Protein AF-A0A432GEB5-F1 (afdb_monomer)

Secondary structure (DSSP, 8-state):
-HHHHHHHHHHHHHHHHHHHHHHHHHHHHTT-HHHHHHHHHHHHHHHHHHHHHHHHHHHHHHHHHHTT--THHHHHHHHHHHHHHHHHHHHHHHHHT--TTHHHHHHHHHHHHHH-

Foldseek 3Di:
DVVVVVVVVLVVLLVVLLVLLVLLQVQVVVVDVVSLLVSLVVCLVCVVVRPVVVLVVVLVVLVVPLVPDDDPSVVVSVVSVVLSVVLVVQSVCSVVVNSPCSNVNSVSSNVSSVVD

Radius of gyration: 15.27 Å; Cα contacts (8 Å, |Δi|>4): 82; chains: 1; bounding box: 34×26×46 Å

Sequence (116 aa):
MKRAEELASLSREHHESLKLAKRCLDTVAQADDRRIESLCREIADSFDATWDRHFRNEEASIFAVTDTLDGKIRELGEQLVAEHERMRELAKEMKSGDCSGLQEFGELLRDHTQCH

pLDDT: mean 83.6, std 12.0, range [44.94, 95.56]

Mean predicted aligned error: 6.13 Å

Nearest PDB structures (foldseek):
  3waq-assembly1_A  TM=6.243E-01  e=1.305E+00  Nitratidesulfovibrio vulgaris str. Hildenborough
  8jh6-assembly1_B  TM=4.236E-01  e=1.544E+00  synthetic construct
  6ox7-assembly1_C  TM=4.021E-01  e=5.935E+00  Homo sapiens

Structure (mmCIF, N/CA/C/O backbone):
data_AF-A0A432GEB5-F1
#
_entry.id   AF-A0A432GEB5-F1
#
loop_
_atom_site.group_PDB
_atom_site.id
_atom_site.type_symbol
_atom_site.label_atom_id
_atom_site.label_alt_id
_atom_site.label_comp_id
_atom_site.label_asym_id
_atom_site.label_entity_id
_atom_site.label_seq_id
_atom_site.pdbx_PDB_ins_code
_atom_site.Cartn_x
_atom_site.Cartn_y
_atom_site.Cartn_z
_atom_site.occupancy
_atom_site.B_iso_or_equiv
_atom_site.auth_seq_id
_atom_site.auth_comp_id
_atom_site.auth_asym_id
_atom_site.auth_atom_id
_atom_site.pdbx_PDB_model_num
ATOM 1 N N . MET A 1 1 ? -4.295 13.909 -27.958 1.00 45.66 1 MET A N 1
ATOM 2 C CA . MET A 1 1 ? -5.252 14.068 -26.841 1.00 45.66 1 MET A CA 1
ATOM 3 C C . MET A 1 1 ? -5.179 12.919 -25.833 1.00 45.66 1 MET A C 1
ATOM 5 O O . MET A 1 1 ? -5.123 13.238 -24.660 1.00 45.66 1 MET A O 1
ATOM 9 N N . LYS A 1 2 ? -5.015 11.646 -26.244 1.00 44.94 2 LYS A N 1
ATOM 10 C CA . LYS A 1 2 ? -4.879 10.481 -25.331 1.00 44.94 2 LYS A CA 1
ATOM 11 C C . LYS A 1 2 ? -3.831 10.625 -24.206 1.00 44.94 2 LYS A C 1
ATOM 13 O O . LYS A 1 2 ? -4.174 10.455 -23.046 1.00 44.94 2 LYS A O 1
ATOM 18 N N . ARG A 1 3 ? -2.620 11.110 -24.525 1.00 49.66 3 ARG A N 1
ATOM 19 C CA . ARG A 1 3 ? -1.557 11.367 -23.527 1.00 49.66 3 ARG A CA 1
ATOM 20 C C . ARG A 1 3 ? -1.967 12.281 -22.363 1.00 49.66 3 ARG A C 1
ATOM 22 O O . ARG A 1 3 ? -1.419 12.138 -21.282 1.00 49.66 3 ARG A O 1
ATOM 29 N N . ALA A 1 4 ? -2.876 13.237 -22.575 1.00 59.28 4 ALA A N 1
ATOM 30 C CA . ALA A 1 4 ? -3.280 14.170 -21.520 1.00 59.28 4 ALA A CA 1
ATOM 31 C C . ALA A 1 4 ? -4.273 13.532 -20.534 1.00 59.28 4 ALA A C 1
ATOM 33 O O . ALA A 1 4 ? -4.256 13.857 -19.352 1.00 59.28 4 ALA A O 1
ATOM 34 N N . GLU A 1 5 ? -5.113 12.611 -21.010 1.00 58.59 5 GLU A N 1
ATOM 35 C CA . GLU A 1 5 ? -6.073 11.879 -20.178 1.00 58.59 5 GLU A CA 1
ATOM 36 C C . GLU A 1 5 ? -5.381 10.775 -19.372 1.00 58.59 5 GLU A C 1
ATOM 38 O O . GLU A 1 5 ? -5.660 10.619 -18.188 1.00 58.59 5 GLU A O 1
ATOM 43 N N . GLU A 1 6 ? -4.424 10.070 -19.982 1.00 59.59 6 GLU A N 1
ATOM 44 C CA . GLU A 1 6 ? -3.602 9.057 -19.305 1.00 59.59 6 GLU A CA 1
ATOM 45 C C . GLU A 1 6 ? -2.770 9.679 -18.172 1.00 59.59 6 GLU A C 1
ATOM 47 O O . GLU A 1 6 ? -2.776 9.177 -17.050 1.00 59.59 6 GLU A O 1
ATOM 52 N N . LEU A 1 7 ? -2.145 10.835 -18.426 1.00 61.06 7 LEU A N 1
ATOM 53 C CA . LEU A 1 7 ? -1.368 11.560 -17.418 1.00 61.06 7 LEU A CA 1
ATOM 54 C C . LEU A 1 7 ? -2.249 12.108 -16.279 1.00 61.06 7 LEU A C 1
ATOM 56 O O . LEU A 1 7 ? -1.853 12.085 -15.117 1.00 61.06 7 LEU A O 1
ATOM 60 N N . ALA A 1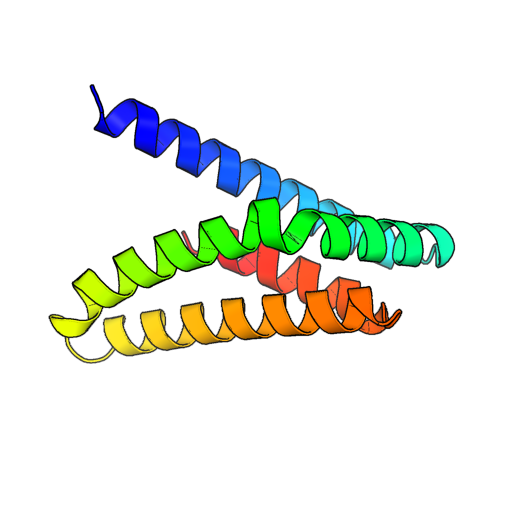 8 ? -3.465 12.569 -16.595 1.00 62.66 8 ALA A N 1
ATOM 61 C CA . ALA A 1 8 ? -4.411 13.051 -15.590 1.00 62.66 8 ALA A CA 1
ATOM 62 C C . ALA A 1 8 ? -4.957 11.922 -14.698 1.00 62.66 8 ALA A C 1
ATOM 64 O O . ALA A 1 8 ? -5.203 12.152 -13.513 1.00 62.66 8 ALA A O 1
ATOM 65 N N . SER A 1 9 ? -5.147 10.719 -15.247 1.00 64.75 9 SER A N 1
ATOM 66 C CA . SER A 1 9 ? -5.527 9.534 -14.469 1.00 64.75 9 SER A CA 1
ATOM 67 C C . SER A 1 9 ? -4.397 9.088 -13.541 1.00 64.75 9 SER A C 1
ATOM 69 O O . SER A 1 9 ? -4.647 8.905 -12.355 1.00 64.75 9 SER A O 1
ATOM 71 N N . LEU A 1 10 ? -3.153 9.048 -14.032 1.00 66.88 10 LEU A N 1
ATOM 72 C CA . LEU A 1 10 ? -1.966 8.738 -13.223 1.00 66.88 10 LEU A CA 1
ATOM 73 C C . LEU A 1 10 ? -1.792 9.707 -12.045 1.00 66.88 10 LEU A C 1
ATOM 75 O O . LEU A 1 10 ? -1.656 9.279 -10.903 1.00 66.88 10 LEU A O 1
ATOM 79 N N . SER A 1 11 ? -1.896 11.021 -12.280 1.00 71.88 11 SER A N 1
ATOM 80 C CA . SER A 1 11 ? -1.813 12.004 -11.187 1.00 71.88 11 SER A CA 1
ATOM 81 C C . SER A 1 11 ? -2.922 11.848 -10.142 1.00 71.88 11 SER A C 1
ATOM 83 O O . SER A 1 11 ? -2.699 12.137 -8.968 1.00 71.88 11 SER A O 1
ATOM 85 N N . ARG A 1 12 ? -4.124 11.410 -10.541 1.00 76.88 12 ARG A N 1
ATOM 86 C CA . ARG A 1 12 ? -5.210 11.136 -9.588 1.00 76.88 12 ARG A CA 1
ATOM 87 C C . ARG A 1 12 ? -4.917 9.889 -8.762 1.00 76.88 12 ARG A C 1
ATOM 89 O O . ARG A 1 12 ? -5.097 9.935 -7.552 1.00 76.88 12 ARG A O 1
ATOM 96 N N . GLU A 1 13 ? -4.441 8.821 -9.394 1.00 77.25 13 GLU A N 1
ATOM 97 C CA . GLU A 1 13 ? -4.085 7.568 -8.717 1.00 77.25 13 GLU A CA 1
ATOM 98 C C . GLU A 1 13 ? -2.941 7.781 -7.706 1.00 77.25 13 GLU A C 1
ATOM 100 O O . GLU A 1 13 ? -3.059 7.368 -6.551 1.00 77.25 13 GLU A O 1
ATOM 105 N N . HIS A 1 14 ? -1.905 8.549 -8.061 1.00 81.06 14 HIS A N 1
ATOM 106 C CA . HIS A 1 14 ? -0.836 8.932 -7.125 1.00 81.06 14 HIS A CA 1
ATOM 107 C C . HIS A 1 14 ? -1.356 9.780 -5.957 1.00 81.06 14 HIS A C 1
ATOM 109 O O . HIS A 1 14 ? -1.007 9.560 -4.798 1.00 81.06 14 HIS A O 1
ATOM 115 N N . HIS A 1 15 ? -2.236 10.748 -6.223 1.00 83.56 15 HIS A N 1
ATOM 116 C CA . HIS A 1 15 ? -2.801 11.577 -5.155 1.00 83.56 15 HIS A CA 1
ATOM 117 C C . HIS A 1 15 ? -3.624 10.762 -4.151 1.00 83.56 15 HIS A C 1
ATOM 119 O O . HIS A 1 15 ? -3.524 10.982 -2.942 1.00 83.56 15 HIS A O 1
ATOM 125 N N . GLU A 1 16 ? -4.419 9.806 -4.631 1.00 85.88 16 GLU A N 1
ATOM 126 C CA . GLU A 1 16 ? -5.160 8.897 -3.753 1.00 85.88 16 GLU A CA 1
ATOM 127 C C . GLU A 1 16 ? -4.222 7.953 -2.981 1.00 85.88 16 GLU A C 1
ATOM 129 O O . GLU A 1 16 ? -4.460 7.706 -1.797 1.00 85.88 16 GLU A O 1
ATOM 134 N N . SER A 1 17 ? -3.106 7.529 -3.585 1.00 86.38 17 SER A N 1
ATOM 135 C CA . SER A 1 17 ? -2.070 6.721 -2.919 1.00 86.38 17 SER A CA 1
ATOM 136 C C . SER A 1 17 ? -1.452 7.469 -1.738 1.00 86.38 17 SER A C 1
ATOM 138 O O . SER A 1 17 ? -1.442 6.973 -0.612 1.00 86.38 17 SER A O 1
ATOM 140 N N . LEU A 1 18 ? -1.037 8.724 -1.948 1.00 89.94 18 LEU A N 1
ATOM 141 C CA . LEU A 1 18 ? -0.462 9.564 -0.891 1.00 89.94 18 LEU A CA 1
ATOM 142 C C . LEU A 1 18 ? -1.461 9.869 0.228 1.00 89.94 18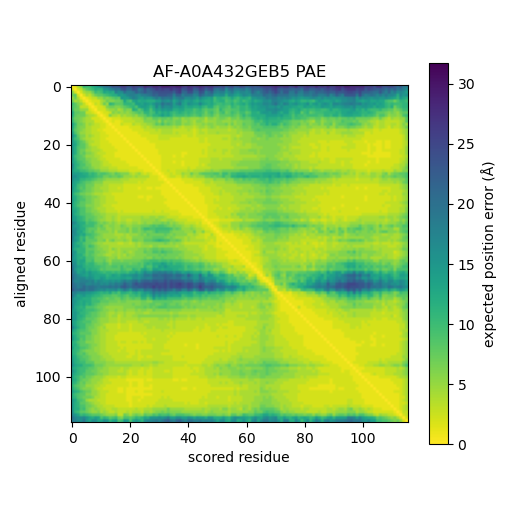 LEU A C 1
ATOM 144 O O . LEU A 1 18 ? -1.087 9.914 1.403 1.00 89.94 18 LEU A O 1
ATOM 148 N N . LYS A 1 19 ? -2.740 10.073 -0.107 1.00 91.94 19 LYS A N 1
ATOM 149 C CA . LYS A 1 19 ? -3.794 10.237 0.904 1.00 91.94 19 LYS A CA 1
ATOM 150 C C . LYS A 1 19 ? -3.974 8.981 1.744 1.00 91.94 19 LYS A C 1
ATOM 152 O O . LYS A 1 19 ? -4.112 9.100 2.962 1.00 91.94 19 LYS A O 1
ATOM 157 N N . LEU A 1 20 ? -4.008 7.806 1.115 1.00 91.44 20 LEU A N 1
ATOM 158 C CA . LEU A 1 20 ? -4.160 6.540 1.824 1.00 91.44 20 LEU A CA 1
ATOM 159 C C . LEU A 1 20 ? -2.949 6.272 2.717 1.00 91.44 20 LEU A C 1
ATOM 161 O O . LEU A 1 20 ? -3.121 5.992 3.902 1.00 91.44 20 LEU A O 1
ATOM 165 N N . ALA A 1 21 ? -1.742 6.460 2.186 1.00 93.31 21 ALA A N 1
ATOM 166 C CA . ALA A 1 21 ? -0.501 6.350 2.939 1.00 93.31 21 ALA A CA 1
ATOM 167 C C . ALA A 1 21 ? -0.524 7.242 4.187 1.00 93.31 21 ALA A C 1
ATOM 169 O O . ALA A 1 21 ? -0.324 6.776 5.308 1.00 93.31 21 ALA A O 1
ATOM 170 N N . LYS A 1 22 ? -0.890 8.519 4.017 1.00 94.19 22 LYS A N 1
ATOM 171 C CA . LYS A 1 22 ? -1.039 9.451 5.137 1.00 94.19 22 LYS A CA 1
ATOM 172 C C . LYS A 1 22 ? -2.091 8.985 6.148 1.00 94.19 22 LYS A C 1
ATOM 174 O O . LYS A 1 22 ? -1.823 9.030 7.343 1.00 94.19 22 LYS A O 1
ATOM 179 N N . ARG A 1 23 ? -3.264 8.513 5.699 1.00 94.56 23 ARG A N 1
ATOM 180 C CA . ARG A 1 23 ? -4.303 7.970 6.598 1.00 94.56 23 ARG A CA 1
ATOM 181 C C . ARG A 1 23 ? -3.777 6.801 7.428 1.00 94.56 23 ARG A C 1
ATOM 183 O O . ARG A 1 23 ? -4.097 6.749 8.613 1.00 94.56 23 ARG A O 1
ATOM 190 N N . CYS A 1 24 ? -2.981 5.904 6.846 1.00 93.56 24 CYS A N 1
ATOM 191 C CA . CYS A 1 24 ? -2.373 4.782 7.569 1.00 93.56 24 CYS A CA 1
ATOM 192 C C . CYS A 1 24 ? -1.463 5.293 8.690 1.00 93.56 24 CYS A C 1
ATOM 194 O O . CYS A 1 24 ? -1.680 4.968 9.857 1.00 93.56 24 CYS A O 1
ATOM 196 N N . LEU A 1 25 ? -0.518 6.175 8.350 1.00 95.50 25 LEU A N 1
ATOM 197 C CA . LEU A 1 25 ? 0.447 6.733 9.302 1.00 95.50 25 LEU A CA 1
ATOM 198 C C . LEU A 1 25 ? -0.229 7.543 10.415 1.00 95.50 25 LEU A C 1
ATOM 200 O O . LEU A 1 25 ? 0.071 7.348 11.590 1.00 95.50 25 LEU A O 1
ATOM 204 N N . ASP A 1 26 ? -1.183 8.408 10.063 1.00 95.00 26 ASP A N 1
ATOM 205 C CA . ASP A 1 26 ? -1.924 9.226 11.028 1.00 95.00 26 ASP A CA 1
ATOM 206 C C . ASP A 1 26 ? -2.766 8.355 11.977 1.00 95.00 26 ASP A C 1
ATOM 208 O O . ASP A 1 26 ? -2.925 8.698 13.150 1.00 95.00 26 ASP A O 1
ATOM 212 N N . THR A 1 27 ? -3.319 7.241 11.484 1.00 93.81 27 THR A N 1
ATOM 213 C CA . THR A 1 27 ? -4.140 6.315 12.282 1.00 93.81 27 THR A CA 1
ATOM 214 C C . THR A 1 27 ? -3.285 5.529 13.271 1.00 93.81 27 THR A C 1
ATOM 216 O O . THR A 1 27 ? -3.646 5.438 14.444 1.00 93.81 27 THR A O 1
ATOM 219 N N . VAL A 1 28 ? -2.123 5.037 12.830 1.00 93.75 28 VAL A N 1
ATOM 220 C CA . VAL A 1 28 ? -1.149 4.369 13.706 1.00 93.75 28 VAL A CA 1
ATOM 221 C C . VAL A 1 28 ? -0.608 5.340 14.759 1.00 93.75 28 VAL A C 1
ATOM 223 O O . VAL A 1 28 ? -0.577 5.006 15.941 1.00 93.75 28 VAL A O 1
ATOM 226 N N . ALA A 1 29 ? -0.259 6.571 14.371 1.00 94.44 29 ALA A N 1
ATOM 227 C CA . ALA A 1 29 ? 0.262 7.586 15.291 1.00 94.44 29 ALA A CA 1
ATOM 228 C C . ALA A 1 29 ? -0.739 7.990 16.389 1.00 94.44 29 ALA A C 1
ATOM 230 O O . ALA A 1 29 ? -0.337 8.396 17.478 1.00 94.44 29 ALA A O 1
ATOM 231 N N . GLN A 1 30 ? -2.042 7.878 16.114 1.00 93.62 30 GLN A N 1
ATOM 232 C CA . GLN A 1 30 ? -3.105 8.127 17.092 1.00 93.62 30 GLN A CA 1
ATOM 233 C C . GLN A 1 30 ? -3.338 6.955 18.059 1.00 93.62 30 GLN A C 1
ATOM 235 O O . GLN A 1 30 ? -4.087 7.138 19.018 1.00 93.62 30 GLN A O 1
ATOM 240 N N . ALA A 1 31 ? -2.713 5.792 17.828 1.00 90.56 31 ALA A N 1
ATOM 241 C CA . ALA A 1 31 ? -2.847 4.582 18.644 1.00 90.56 31 ALA A CA 1
ATOM 242 C C . ALA A 1 31 ? -4.314 4.184 18.916 1.00 90.56 31 ALA A C 1
ATOM 244 O O . ALA A 1 31 ? -4.676 3.787 20.023 1.00 90.56 31 ALA A O 1
ATOM 245 N N . ASP A 1 32 ? -5.179 4.339 17.907 1.00 91.44 32 ASP A N 1
ATOM 246 C CA . ASP A 1 32 ? -6.596 3.974 17.983 1.00 91.44 32 ASP A CA 1
ATOM 247 C C . ASP A 1 32 ? -6.816 2.621 17.299 1.00 91.44 32 ASP A C 1
ATOM 249 O O . ASP A 1 32 ? -7.061 2.553 16.092 1.00 91.44 32 ASP A O 1
ATOM 253 N N . ASP A 1 33 ? -6.746 1.546 18.085 1.00 90.50 33 ASP A N 1
ATOM 254 C CA . ASP A 1 33 ? -6.863 0.163 17.603 1.00 90.50 33 ASP A CA 1
ATOM 255 C C . ASP A 1 33 ? -8.140 -0.080 16.787 1.00 90.50 33 ASP A C 1
ATOM 257 O O . ASP A 1 33 ? -8.117 -0.779 15.776 1.00 90.50 33 ASP A O 1
ATOM 261 N N . ARG A 1 34 ? -9.262 0.560 17.148 1.00 92.94 34 ARG A N 1
ATOM 262 C CA . ARG A 1 34 ? -10.519 0.409 16.394 1.00 92.94 34 ARG A CA 1
ATOM 263 C C . ARG A 1 34 ? -10.430 1.052 15.018 1.00 92.94 34 ARG A C 1
ATOM 265 O O . ARG A 1 34 ? -10.987 0.526 14.053 1.00 92.94 34 ARG A O 1
ATOM 272 N N . ARG A 1 35 ? -9.767 2.206 14.917 1.00 92.62 35 ARG A N 1
ATOM 273 C CA . ARG A 1 35 ? -9.528 2.857 13.622 1.00 92.62 35 ARG A CA 1
ATOM 274 C C . ARG A 1 35 ? -8.511 2.094 12.791 1.00 92.62 35 ARG A C 1
ATOM 276 O O . ARG A 1 35 ? -8.710 2.010 11.584 1.00 92.62 35 ARG A O 1
ATOM 283 N N . ILE A 1 36 ? -7.484 1.526 13.420 1.00 93.94 36 ILE A N 1
ATOM 284 C CA . ILE A 1 36 ? -6.507 0.649 12.768 1.00 93.94 36 ILE A CA 1
ATOM 285 C C . ILE A 1 36 ? -7.237 -0.541 12.134 1.00 93.94 36 ILE A C 1
ATOM 287 O O . ILE A 1 36 ? -7.178 -0.705 10.919 1.00 93.94 36 ILE A O 1
ATOM 291 N N . GLU A 1 37 ? -8.019 -1.292 12.914 1.00 94.00 37 GLU A N 1
ATOM 292 C CA . GLU A 1 37 ? -8.792 -2.440 12.419 1.00 94.00 37 GLU A CA 1
ATOM 293 C C . GLU A 1 37 ? -9.768 -2.058 11.298 1.00 94.00 37 GLU A C 1
ATOM 295 O O . GLU A 1 37 ? -9.880 -2.757 10.287 1.00 94.00 37 GLU A O 1
ATOM 300 N N . SER A 1 38 ? -10.473 -0.933 11.456 1.00 94.44 38 SER A N 1
ATOM 301 C CA . SER A 1 38 ? -11.399 -0.438 10.434 1.00 94.44 38 SER A CA 1
ATOM 302 C C . SER A 1 38 ? -10.676 -0.075 9.137 1.00 94.44 38 SER A C 1
ATOM 304 O O . SER A 1 38 ? -11.191 -0.369 8.059 1.00 94.44 38 SER A O 1
ATOM 306 N N . LEU A 1 39 ? -9.509 0.566 9.229 1.00 94.25 39 LEU A N 1
ATOM 307 C CA . LEU A 1 39 ? -8.731 0.979 8.067 1.00 94.25 39 LEU A CA 1
ATOM 308 C C . LEU A 1 39 ? -8.095 -0.223 7.362 1.00 94.25 39 LEU A C 1
ATOM 310 O O . LEU A 1 39 ? -8.169 -0.297 6.141 1.00 94.25 39 LEU A O 1
ATOM 314 N N . CYS A 1 40 ? -7.561 -1.201 8.100 1.00 93.88 40 CYS A N 1
ATOM 315 C CA . CYS A 1 40 ? -7.089 -2.462 7.520 1.00 93.88 40 CYS A CA 1
ATOM 316 C C . CYS A 1 40 ? -8.178 -3.159 6.705 1.00 93.88 40 CYS A C 1
ATOM 318 O O . CYS A 1 40 ? -7.915 -3.658 5.615 1.00 93.88 40 CYS A O 1
ATOM 320 N N . ARG A 1 41 ? -9.412 -3.193 7.228 1.00 93.25 41 ARG A N 1
ATOM 321 C CA . ARG A 1 41 ? -10.540 -3.822 6.537 1.00 93.25 41 ARG A CA 1
ATOM 322 C C . ARG A 1 41 ? -10.926 -3.056 5.276 1.00 93.25 41 ARG A C 1
ATOM 324 O O . ARG A 1 41 ? -11.103 -3.671 4.234 1.00 93.25 41 ARG A O 1
ATOM 331 N N . GLU A 1 42 ? -10.979 -1.725 5.351 1.00 93.19 42 GLU A N 1
ATOM 332 C CA . GLU A 1 42 ? -11.205 -0.861 4.182 1.00 93.19 42 GLU A CA 1
ATOM 333 C C . GLU A 1 42 ? -10.143 -1.096 3.097 1.00 93.19 42 GLU A C 1
ATOM 335 O O . GLU A 1 42 ? -10.482 -1.248 1.921 1.00 93.19 42 GLU A O 1
ATOM 340 N N . ILE A 1 43 ? -8.866 -1.168 3.487 1.00 91.75 43 ILE A N 1
ATOM 341 C CA . ILE A 1 43 ? -7.755 -1.455 2.576 1.00 91.75 43 ILE A CA 1
ATOM 342 C C . ILE A 1 43 ? -7.944 -2.839 1.966 1.00 91.75 43 ILE A C 1
ATOM 344 O O . ILE A 1 43 ? -8.037 -2.939 0.749 1.00 91.75 43 ILE A O 1
ATOM 348 N N . ALA A 1 44 ? -8.081 -3.886 2.779 1.00 91.50 44 ALA A N 1
ATOM 349 C CA . ALA A 1 44 ? -8.220 -5.263 2.312 1.00 91.50 44 ALA A CA 1
ATOM 350 C C . ALA A 1 44 ? -9.417 -5.470 1.364 1.00 91.50 44 ALA A C 1
ATOM 352 O O . ALA A 1 44 ? -9.299 -6.206 0.383 1.00 91.50 44 ALA A O 1
ATOM 353 N N . ASP A 1 45 ? -10.551 -4.813 1.627 1.00 90.75 45 ASP A N 1
ATOM 354 C CA . ASP A 1 45 ? -11.764 -4.924 0.808 1.00 90.75 45 ASP A CA 1
ATOM 355 C C . ASP A 1 45 ? -11.644 -4.170 -0.526 1.00 90.75 45 ASP A C 1
ATOM 357 O O . ASP A 1 45 ? -12.206 -4.593 -1.539 1.00 90.75 45 ASP A O 1
ATOM 361 N N . SER A 1 46 ? -10.909 -3.054 -0.547 1.00 86.75 46 SER A N 1
ATOM 362 C CA . SER A 1 46 ? -10.728 -2.217 -1.743 1.00 86.75 46 SER A CA 1
ATOM 363 C C . SER A 1 46 ? -9.461 -2.533 -2.543 1.00 86.75 46 SER A C 1
ATOM 365 O O . SER A 1 46 ? -9.323 -2.050 -3.674 1.00 86.75 46 SER A O 1
ATOM 367 N N . PHE A 1 47 ? -8.560 -3.353 -1.992 1.00 86.69 47 PHE A N 1
ATOM 368 C CA . PHE A 1 47 ? -7.220 -3.581 -2.528 1.00 86.69 47 PHE A CA 1
ATOM 369 C C . PHE A 1 47 ? -7.232 -4.166 -3.939 1.00 86.69 47 PHE A C 1
ATOM 371 O O . PHE A 1 47 ? -6.645 -3.580 -4.847 1.00 86.69 47 PHE A O 1
ATOM 378 N N . ASP A 1 48 ? -7.955 -5.267 -4.153 1.00 81.62 48 ASP A N 1
ATOM 379 C CA . ASP A 1 48 ? -8.008 -5.938 -5.460 1.00 81.62 48 ASP A CA 1
ATOM 380 C C . ASP A 1 48 ? -8.625 -5.035 -6.546 1.00 81.62 48 ASP A C 1
ATOM 382 O O . ASP A 1 48 ? -8.205 -5.046 -7.704 1.00 81.62 48 ASP A O 1
ATOM 386 N N . ALA A 1 49 ? -9.625 -4.228 -6.176 1.00 79.06 49 ALA A N 1
ATOM 387 C CA . ALA A 1 49 ? -10.351 -3.371 -7.111 1.00 79.06 49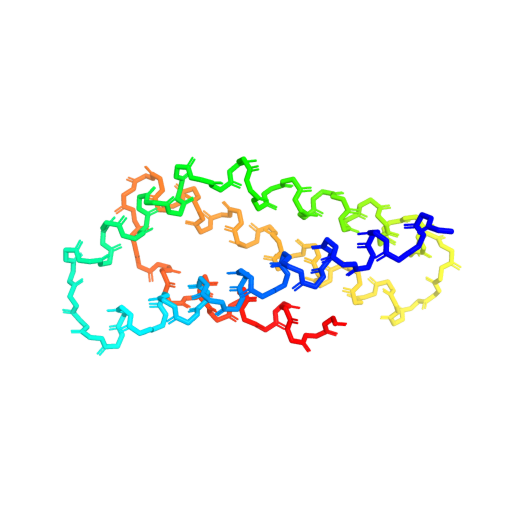 ALA A CA 1
ATOM 388 C C . ALA A 1 49 ? -9.575 -2.102 -7.499 1.00 79.06 49 ALA A C 1
ATOM 390 O O . ALA A 1 49 ? -9.780 -1.570 -8.593 1.00 79.06 49 ALA A O 1
ATOM 391 N N . THR A 1 50 ? -8.704 -1.620 -6.611 1.00 77.00 50 THR A N 1
ATOM 392 C CA . THR A 1 50 ? -8.058 -0.306 -6.742 1.00 77.00 50 THR A CA 1
ATOM 393 C C . THR A 1 50 ? -6.561 -0.445 -6.988 1.00 77.00 50 THR A C 1
ATOM 395 O O . THR A 1 50 ? -6.049 0.068 -7.981 1.00 77.00 50 THR A O 1
ATOM 398 N N . TRP A 1 51 ? -5.867 -1.186 -6.126 1.00 80.12 51 TRP A N 1
ATOM 399 C CA . TRP A 1 51 ? -4.407 -1.182 -6.035 1.00 80.12 51 TRP A CA 1
ATOM 400 C C . TRP A 1 51 ? -3.757 -2.284 -6.863 1.00 80.12 51 TRP A C 1
ATOM 402 O O . TRP A 1 51 ? -2.849 -2.006 -7.641 1.00 80.12 51 TRP A O 1
ATOM 412 N N . ASP A 1 52 ? -4.281 -3.510 -6.814 1.00 81.50 52 ASP A N 1
ATOM 413 C CA . ASP A 1 52 ? -3.729 -4.621 -7.604 1.00 81.50 52 ASP A CA 1
ATOM 414 C C . ASP A 1 52 ? -3.823 -4.349 -9.119 1.00 81.50 52 ASP A C 1
ATOM 416 O O . ASP A 1 52 ? -2.916 -4.672 -9.887 1.00 81.50 52 ASP A O 1
ATOM 420 N N . ARG A 1 53 ? -4.885 -3.661 -9.564 1.00 80.81 53 ARG A N 1
ATOM 421 C CA . ARG A 1 53 ? -5.012 -3.208 -10.957 1.00 80.81 53 ARG A CA 1
ATOM 422 C C . ARG A 1 53 ? -3.963 -2.157 -11.333 1.00 80.81 53 ARG A C 1
ATOM 424 O O . ARG A 1 53 ? -3.468 -2.202 -12.457 1.00 80.81 53 ARG A O 1
ATOM 431 N N . HIS A 1 54 ? -3.657 -1.218 -10.438 1.00 80.06 54 HIS A N 1
ATOM 432 C CA . HIS A 1 54 ? -2.636 -0.194 -10.672 1.00 80.06 54 HIS A CA 1
ATOM 433 C C . HIS A 1 54 ? -1.252 -0.844 -10.809 1.00 80.06 54 HIS A C 1
ATOM 435 O O . HIS A 1 54 ? -0.617 -0.702 -11.854 1.00 80.06 54 HIS A O 1
ATOM 441 N N . PHE A 1 55 ? -0.871 -1.684 -9.840 1.00 83.62 55 PHE A N 1
ATOM 442 C CA . PHE A 1 55 ? 0.410 -2.393 -9.839 1.00 83.62 55 PHE A CA 1
ATOM 443 C C . PHE A 1 55 ? 0.608 -3.258 -11.079 1.00 83.62 55 PHE A C 1
ATOM 445 O O . PHE A 1 55 ? 1.669 -3.216 -11.686 1.00 83.62 55 PHE A O 1
ATOM 452 N N . ARG A 1 56 ? -0.417 -3.986 -11.538 1.00 83.56 56 ARG A N 1
ATOM 453 C CA . ARG A 1 56 ? -0.304 -4.793 -12.766 1.00 83.56 56 ARG A CA 1
ATOM 454 C C . ARG A 1 56 ? -0.076 -3.958 -14.024 1.00 83.56 56 ARG A C 1
ATOM 456 O O . ARG A 1 56 ? 0.636 -4.401 -14.922 1.00 83.56 56 ARG A O 1
ATOM 463 N N . ASN A 1 57 ? -0.697 -2.782 -14.122 1.00 81.69 57 ASN A N 1
ATOM 464 C CA . ASN A 1 57 ? -0.494 -1.891 -15.269 1.00 81.69 57 ASN A CA 1
ATOM 465 C C . ASN A 1 57 ? 0.923 -1.302 -15.263 1.00 81.69 57 ASN A C 1
ATOM 467 O O . ASN A 1 57 ? 1.556 -1.189 -16.317 1.00 81.69 57 ASN A O 1
ATOM 471 N N . GLU A 1 58 ? 1.409 -0.945 -14.078 1.00 80.44 58 GLU A N 1
ATOM 472 C CA . GLU A 1 58 ? 2.759 -0.441 -13.861 1.00 80.44 58 GLU A CA 1
ATOM 473 C C . GLU A 1 58 ? 3.809 -1.523 -14.140 1.00 80.44 58 GLU A C 1
ATOM 475 O O . GLU A 1 58 ? 4.675 -1.318 -14.984 1.00 80.44 58 GLU A O 1
ATOM 480 N N . GLU A 1 59 ? 3.659 -2.718 -13.567 1.00 83.31 59 GLU A N 1
ATOM 481 C CA . GLU A 1 59 ? 4.496 -3.896 -13.824 1.00 83.31 59 GLU A CA 1
ATOM 482 C C . GLU A 1 59 ? 4.563 -4.231 -15.315 1.00 83.31 59 GLU A C 1
ATOM 484 O O . GLU A 1 59 ? 5.651 -4.401 -15.859 1.00 83.31 59 GLU A O 1
ATOM 489 N N . ALA A 1 60 ? 3.425 -4.271 -16.016 1.00 82.06 60 ALA A N 1
ATOM 490 C CA . ALA A 1 60 ? 3.402 -4.537 -17.455 1.00 82.06 60 ALA A CA 1
ATOM 491 C C . ALA A 1 60 ? 4.184 -3.483 -18.257 1.00 82.06 60 ALA A C 1
ATOM 493 O O . ALA A 1 60 ? 4.839 -3.815 -19.248 1.00 82.06 60 ALA A O 1
ATOM 494 N N . SER A 1 61 ? 4.135 -2.222 -17.821 1.00 77.19 61 SER A N 1
ATOM 495 C CA . SER A 1 61 ? 4.879 -1.125 -18.442 1.00 77.19 61 SER A CA 1
ATOM 496 C C . SER A 1 61 ? 6.372 -1.209 -18.122 1.00 77.19 61 SER A C 1
ATOM 498 O O . SER A 1 61 ? 7.191 -1.031 -19.019 1.00 77.19 61 SER A O 1
ATOM 500 N N . ILE A 1 62 ? 6.732 -1.534 -16.879 1.00 74.56 62 ILE A N 1
ATOM 501 C CA . ILE A 1 62 ? 8.116 -1.732 -16.435 1.00 74.56 62 ILE A CA 1
ATOM 502 C C . ILE A 1 62 ? 8.740 -2.904 -17.194 1.00 74.56 62 ILE A C 1
ATOM 504 O O . ILE A 1 62 ? 9.777 -2.723 -17.827 1.00 74.56 62 ILE A O 1
ATOM 508 N N . PHE A 1 63 ? 8.088 -4.071 -17.222 1.00 74.25 63 PHE A N 1
ATOM 509 C CA . PHE A 1 63 ? 8.586 -5.266 -17.911 1.00 74.25 63 PHE A CA 1
ATOM 510 C C . PHE A 1 63 ? 8.767 -5.061 -19.417 1.00 74.25 63 PHE A C 1
ATOM 512 O O . PHE A 1 63 ? 9.723 -5.574 -19.993 1.00 74.25 63 PHE A O 1
ATOM 519 N N . ALA A 1 64 ? 7.901 -4.270 -20.060 1.00 75.56 64 ALA A N 1
ATOM 520 C CA . ALA A 1 64 ? 8.048 -3.945 -21.478 1.00 75.56 64 ALA A CA 1
ATOM 521 C C . ALA A 1 64 ? 9.325 -3.141 -21.786 1.00 75.56 64 ALA A C 1
ATOM 523 O O . ALA A 1 64 ? 9.798 -3.153 -22.921 1.00 75.56 64 ALA A O 1
ATOM 524 N N . VAL A 1 65 ? 9.871 -2.429 -20.795 1.00 68.94 65 VAL A N 1
ATOM 525 C CA . VAL A 1 65 ? 11.035 -1.550 -20.956 1.00 68.94 65 VAL A CA 1
ATOM 526 C C . VAL A 1 65 ? 12.302 -2.199 -20.381 1.00 68.94 65 VAL A C 1
ATOM 528 O O . VAL A 1 65 ? 13.369 -2.089 -20.987 1.00 68.94 65 VAL A O 1
ATOM 531 N N . THR A 1 66 ? 12.207 -2.930 -19.267 1.00 66.56 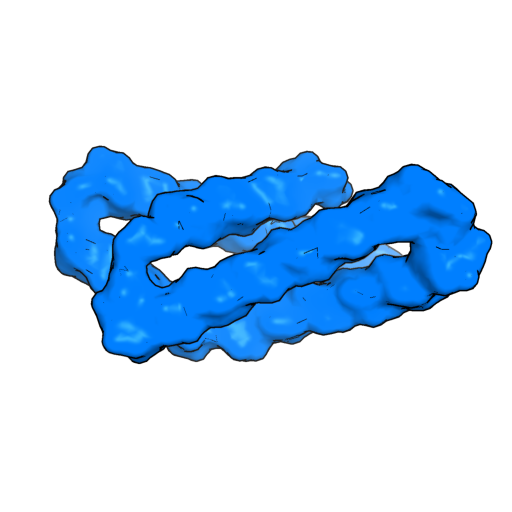66 THR A N 1
ATOM 532 C CA . THR A 1 66 ? 13.355 -3.577 -18.606 1.00 66.56 66 THR A CA 1
ATOM 533 C C . THR A 1 66 ? 13.915 -4.768 -19.379 1.00 66.56 66 THR A C 1
ATOM 535 O O . THR A 1 66 ? 15.121 -4.983 -19.311 1.00 66.56 66 THR A O 1
ATOM 538 N N . ASP A 1 67 ? 13.111 -5.470 -20.189 1.00 64.56 67 ASP A N 1
ATOM 539 C CA . ASP A 1 67 ? 13.592 -6.554 -21.072 1.00 64.56 67 ASP A CA 1
ATOM 540 C C . ASP A 1 67 ? 14.626 -6.057 -22.109 1.00 64.56 67 ASP A C 1
ATOM 542 O O . ASP A 1 67 ? 15.396 -6.830 -22.676 1.00 64.56 67 ASP A O 1
ATOM 546 N N . THR A 1 68 ? 14.684 -4.736 -22.325 1.00 64.31 68 THR A N 1
ATOM 547 C CA . THR A 1 68 ? 15.571 -4.079 -23.298 1.00 64.31 68 THR A CA 1
ATOM 548 C C . THR A 1 68 ? 16.694 -3.234 -22.684 1.00 64.31 68 THR A C 1
ATOM 550 O O . THR A 1 68 ? 17.488 -2.666 -23.435 1.00 64.31 68 THR A O 1
ATOM 553 N N . LEU A 1 69 ? 16.783 -3.123 -21.350 1.00 64.56 69 LEU A N 1
ATOM 554 C CA . LEU A 1 69 ? 17.708 -2.207 -20.665 1.00 64.56 69 LEU A CA 1
ATOM 555 C C . LEU A 1 69 ? 18.641 -2.927 -19.679 1.00 64.56 69 LEU A C 1
ATOM 557 O O . LEU A 1 69 ? 18.210 -3.729 -18.857 1.00 64.56 69 LEU A O 1
ATOM 561 N N . ASP A 1 70 ? 19.932 -2.587 -19.724 1.00 71.19 70 ASP A N 1
ATOM 562 C CA . ASP A 1 70 ? 20.974 -3.201 -18.893 1.00 71.19 70 ASP A CA 1
ATOM 563 C C . ASP A 1 70 ? 21.037 -2.670 -17.443 1.00 71.19 70 ASP A C 1
ATOM 565 O O . ASP A 1 70 ? 20.856 -1.479 -17.162 1.00 71.19 70 ASP A O 1
ATOM 569 N N . GLY A 1 71 ? 21.409 -3.575 -16.527 1.00 70.31 71 GLY A N 1
ATOM 570 C CA . GLY A 1 71 ? 21.920 -3.300 -15.178 1.00 70.31 71 GLY A CA 1
ATOM 571 C C . GLY A 1 71 ? 20.958 -2.551 -14.253 1.00 70.31 71 GLY A C 1
ATOM 572 O O . GLY A 1 71 ? 20.029 -3.126 -13.695 1.00 70.31 71 GLY A O 1
ATOM 573 N N . LYS A 1 72 ? 21.191 -1.248 -14.086 1.00 72.69 72 LYS A N 1
ATOM 574 C CA . LYS A 1 72 ? 20.601 -0.430 -13.015 1.00 72.69 72 LYS A CA 1
ATOM 575 C C . LYS A 1 72 ? 19.090 -0.216 -13.153 1.00 72.69 72 LYS A C 1
ATOM 577 O O . LYS A 1 72 ? 18.393 -0.056 -12.159 1.00 72.69 72 LYS A O 1
ATOM 582 N N . ILE A 1 73 ? 18.584 -0.193 -14.388 1.00 73.75 73 ILE A N 1
ATOM 583 C CA . ILE A 1 73 ? 17.146 -0.020 -14.662 1.00 73.75 73 ILE A CA 1
ATOM 584 C C . ILE A 1 73 ? 16.390 -1.324 -14.398 1.00 73.75 73 ILE A C 1
ATOM 586 O O . ILE A 1 73 ? 15.259 -1.298 -13.920 1.00 73.75 73 ILE A O 1
ATOM 590 N N . ARG A 1 74 ? 17.039 -2.467 -14.638 1.00 77.00 74 ARG A N 1
ATOM 591 C CA . ARG A 1 74 ? 16.499 -3.771 -14.272 1.00 77.00 74 ARG A CA 1
ATOM 592 C C . ARG A 1 74 ? 16.430 -3.943 -12.752 1.00 77.00 74 ARG A C 1
ATOM 594 O O . ARG A 1 74 ? 15.393 -4.369 -12.264 1.00 77.00 74 ARG A O 1
ATOM 601 N N . GLU A 1 75 ? 17.475 -3.553 -12.017 1.00 80.81 75 GLU A N 1
ATOM 602 C CA . GLU A 1 75 ? 17.474 -3.580 -10.542 1.00 80.81 75 GLU A CA 1
ATOM 603 C C . GLU A 1 75 ? 16.345 -2.719 -9.950 1.00 80.81 75 GLU A C 1
ATOM 605 O O . GLU A 1 75 ? 15.650 -3.166 -9.043 1.00 80.81 75 GLU A O 1
ATOM 610 N N . LEU A 1 76 ? 16.108 -1.521 -10.499 1.00 79.38 76 LEU A N 1
ATOM 611 C CA . LEU A 1 76 ? 14.980 -0.664 -10.103 1.00 79.38 76 LEU A CA 1
ATOM 612 C C . LEU A 1 76 ? 13.621 -1.322 -10.385 1.00 79.38 76 LEU A C 1
ATOM 614 O O . LEU A 1 76 ? 12.719 -1.257 -9.556 1.00 79.38 76 LEU A O 1
ATOM 618 N N . GLY A 1 77 ? 13.473 -1.982 -11.538 1.00 80.94 77 GLY A N 1
ATOM 619 C CA . GLY A 1 77 ? 12.250 -2.715 -11.869 1.00 80.94 77 GLY A CA 1
ATOM 620 C C . GLY A 1 77 ? 11.991 -3.897 -10.932 1.00 80.94 77 GLY A C 1
ATOM 621 O O . GLY A 1 77 ? 10.859 -4.105 -10.510 1.00 80.94 77 GLY A O 1
ATOM 622 N N . GLU A 1 78 ? 13.032 -4.650 -10.570 1.00 83.12 78 GLU A N 1
ATOM 623 C CA . GLU A 1 78 ? 12.934 -5.753 -9.604 1.00 83.12 78 GLU A CA 1
ATOM 624 C C . GLU A 1 78 ? 12.591 -5.242 -8.190 1.00 83.12 78 GLU A C 1
ATOM 626 O O . GLU A 1 78 ? 11.788 -5.868 -7.498 1.00 83.12 78 GLU A O 1
ATOM 631 N N . GLN A 1 79 ? 13.129 -4.085 -7.783 1.00 85.12 79 GLN A N 1
ATOM 632 C CA . GLN A 1 79 ? 12.776 -3.427 -6.518 1.00 85.12 79 GLN A CA 1
ATOM 633 C C . GLN A 1 79 ? 11.300 -3.016 -6.469 1.00 85.12 79 GLN A C 1
ATOM 635 O O . GLN A 1 79 ? 10.617 -3.365 -5.510 1.00 85.12 79 GLN A O 1
ATOM 640 N N . LEU A 1 80 ? 10.789 -2.369 -7.521 1.00 84.44 80 LEU A N 1
ATOM 641 C CA . LEU A 1 80 ? 9.380 -1.963 -7.607 1.00 84.44 80 LEU A CA 1
ATOM 642 C C . LEU A 1 80 ? 8.422 -3.159 -7.529 1.00 84.44 80 LEU A C 1
ATOM 644 O O . LEU A 1 80 ? 7.415 -3.124 -6.825 1.00 84.44 80 LEU A O 1
ATOM 648 N N . VAL A 1 81 ? 8.757 -4.261 -8.207 1.00 86.31 81 VAL A N 1
ATOM 649 C CA . VAL A 1 81 ? 7.967 -5.501 -8.126 1.00 86.31 81 VAL A CA 1
ATOM 650 C C . VAL A 1 81 ? 7.964 -6.054 -6.697 1.00 86.31 81 VAL A C 1
ATOM 652 O O . VAL A 1 81 ? 6.909 -6.443 -6.199 1.00 86.31 81 VAL A O 1
ATOM 655 N N . ALA A 1 82 ? 9.111 -6.055 -6.013 1.00 89.50 82 ALA A N 1
ATOM 656 C CA . ALA A 1 82 ? 9.198 -6.519 -4.630 1.00 89.50 82 ALA A CA 1
ATOM 6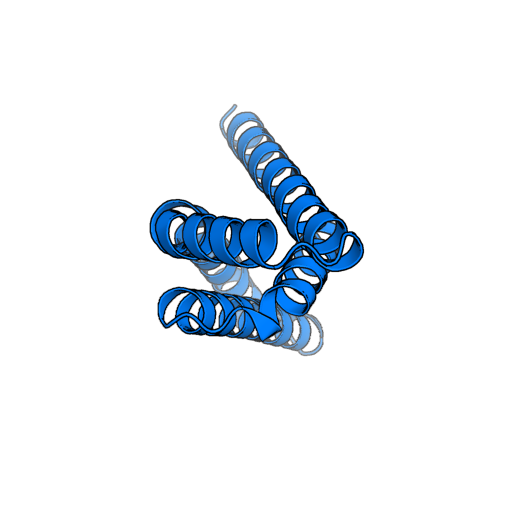57 C C . ALA A 1 82 ? 8.384 -5.636 -3.661 1.00 89.50 82 ALA A C 1
ATOM 659 O O . ALA A 1 82 ? 7.728 -6.155 -2.756 1.00 89.50 82 ALA A O 1
ATOM 660 N N . GLU A 1 83 ? 8.371 -4.316 -3.866 1.00 90.12 83 GLU A N 1
ATOM 661 C CA . GLU A 1 83 ? 7.539 -3.379 -3.097 1.00 90.12 83 GLU A CA 1
ATOM 662 C C . GLU A 1 83 ? 6.042 -3.668 -3.291 1.00 90.12 83 GLU A C 1
ATOM 664 O O . GLU A 1 83 ? 5.287 -3.748 -2.315 1.00 90.12 83 GLU A O 1
ATOM 669 N N . HIS A 1 84 ? 5.607 -3.912 -4.533 1.00 91.19 84 HIS A N 1
ATOM 670 C CA . HIS A 1 84 ? 4.233 -4.324 -4.825 1.00 91.19 84 HIS A CA 1
ATOM 671 C C . HIS A 1 84 ? 3.868 -5.653 -4.167 1.00 91.19 84 HIS A C 1
ATOM 673 O O . HIS A 1 84 ? 2.788 -5.775 -3.584 1.00 91.19 84 HIS A O 1
ATOM 679 N N . GLU A 1 85 ? 4.738 -6.660 -4.255 1.00 91.44 85 GLU A N 1
ATOM 680 C CA . GLU A 1 85 ? 4.516 -7.957 -3.617 1.00 91.44 85 GLU A CA 1
ATOM 681 C C . GLU A 1 85 ? 4.361 -7.804 -2.105 1.00 91.44 85 GLU A C 1
ATOM 683 O O . GLU A 1 85 ? 3.402 -8.336 -1.538 1.00 91.44 85 GLU A O 1
ATOM 688 N N . ARG A 1 86 ? 5.206 -6.987 -1.467 1.00 94.50 86 ARG A N 1
ATOM 689 C CA . ARG A 1 86 ? 5.101 -6.716 -0.032 1.00 94.50 86 ARG A CA 1
ATOM 690 C C . ARG A 1 86 ? 3.787 -6.024 0.330 1.00 94.50 86 ARG A C 1
ATOM 692 O O . ARG A 1 86 ? 3.117 -6.439 1.274 1.00 94.50 86 ARG A O 1
ATOM 699 N N . MET A 1 87 ? 3.349 -5.033 -0.449 1.00 92.88 87 MET A N 1
ATOM 700 C CA . MET A 1 87 ? 2.039 -4.395 -0.252 1.00 92.88 87 MET A CA 1
ATOM 701 C C . MET A 1 87 ? 0.871 -5.383 -0.424 1.00 92.88 87 MET A C 1
ATOM 703 O O . MET A 1 87 ? -0.106 -5.319 0.327 1.00 92.88 87 MET A O 1
ATOM 707 N N . ARG A 1 88 ? 0.971 -6.332 -1.368 1.00 93.50 88 ARG A N 1
ATOM 708 C CA . ARG A 1 88 ? -0.023 -7.407 -1.560 1.00 93.50 88 ARG A CA 1
ATOM 709 C C . ARG A 1 88 ? -0.053 -8.380 -0.380 1.00 93.50 88 ARG A C 1
ATOM 711 O O . ARG A 1 88 ? -1.129 -8.854 -0.017 1.00 93.50 88 ARG A O 1
ATOM 718 N N . GLU A 1 89 ? 1.097 -8.714 0.199 1.00 94.25 89 GLU A N 1
ATOM 719 C CA . GLU A 1 89 ? 1.185 -9.550 1.402 1.00 94.25 89 GLU A CA 1
ATOM 720 C C . GLU A 1 89 ? 0.535 -8.870 2.604 1.00 94.25 89 GLU A C 1
ATOM 722 O O . GLU A 1 89 ? -0.369 -9.448 3.206 1.00 94.25 89 GLU A O 1
ATOM 727 N N . LEU A 1 90 ? 0.897 -7.613 2.868 1.00 94.44 90 LEU A N 1
ATOM 728 C CA . LEU A 1 90 ? 0.321 -6.807 3.945 1.00 94.44 90 LEU A CA 1
ATOM 729 C C . LEU A 1 90 ? -1.208 -6.709 3.820 1.00 94.44 90 LEU A C 1
ATOM 731 O O . LEU A 1 90 ? -1.931 -6.876 4.799 1.00 94.44 90 LEU A O 1
ATOM 735 N N . ALA A 1 91 ? -1.737 -6.525 2.607 1.00 92.88 91 ALA A N 1
ATOM 736 C CA . ALA A 1 91 ? -3.183 -6.514 2.381 1.00 92.88 91 ALA A CA 1
ATOM 737 C C . ALA A 1 91 ? -3.854 -7.872 2.683 1.00 92.88 91 ALA A C 1
ATOM 739 O O . ALA A 1 91 ? -4.979 -7.914 3.190 1.00 92.88 91 ALA A O 1
ATOM 740 N N . LYS A 1 92 ? -3.182 -8.999 2.407 1.00 93.31 92 LYS A N 1
ATOM 741 C CA . LYS A 1 92 ? -3.678 -10.342 2.765 1.00 93.31 92 LYS A CA 1
ATOM 742 C C . LYS A 1 92 ? -3.634 -10.579 4.274 1.00 93.31 92 LYS A C 1
ATOM 744 O O . LYS A 1 92 ? -4.584 -11.147 4.813 1.00 93.31 92 LYS A O 1
ATOM 749 N N . GLU A 1 93 ? -2.576 -10.133 4.943 1.00 93.88 93 GLU A N 1
ATOM 750 C CA . GLU A 1 93 ? -2.444 -10.168 6.404 1.00 93.88 93 GLU A CA 1
ATOM 751 C C . GLU A 1 93 ? -3.589 -9.375 7.056 1.00 93.88 93 GLU A C 1
ATOM 753 O O . GLU A 1 93 ? -4.351 -9.936 7.851 1.00 93.88 93 GLU A O 1
ATOM 758 N N . MET A 1 94 ? -3.846 -8.149 6.584 1.00 94.06 94 MET A N 1
ATOM 759 C CA . MET A 1 94 ? -4.986 -7.320 7.006 1.00 94.06 94 MET A CA 1
ATOM 760 C C . MET A 1 94 ? -6.332 -8.013 6.791 1.00 94.06 94 MET A C 1
ATOM 762 O O . MET A 1 94 ? -7.198 -7.988 7.668 1.00 94.06 94 MET A O 1
ATOM 766 N N . LYS A 1 95 ? -6.509 -8.689 5.650 1.00 91.56 95 LYS A N 1
ATOM 767 C CA . LYS A 1 95 ? -7.719 -9.472 5.358 1.00 91.56 95 LYS A CA 1
ATOM 768 C C . LYS A 1 95 ? -7.913 -10.637 6.329 1.00 91.56 95 LYS A C 1
ATOM 770 O O . LYS A 1 95 ? -9.049 -11.000 6.630 1.00 91.56 95 LYS A O 1
ATOM 775 N N . SER A 1 96 ? -6.819 -11.221 6.817 1.00 92.31 96 SER A N 1
ATOM 776 C CA . SER A 1 96 ? -6.839 -12.282 7.831 1.00 92.31 96 SER A CA 1
ATOM 777 C C . SER A 1 96 ? -7.050 -11.763 9.262 1.00 92.31 96 SER A C 1
ATOM 779 O O . SER A 1 96 ? -7.283 -12.560 10.169 1.00 92.31 96 SER A O 1
ATOM 781 N N . GLY A 1 97 ? -7.043 -10.438 9.446 1.00 90.31 97 GLY A N 1
ATOM 782 C CA . GLY A 1 97 ? -7.226 -9.758 10.727 1.00 90.31 97 GLY A CA 1
ATOM 783 C C . GLY A 1 97 ? -5.929 -9.284 11.384 1.00 90.31 97 GLY A C 1
ATOM 784 O O . GLY A 1 97 ? -5.995 -8.720 12.473 1.00 90.31 97 GLY A O 1
ATOM 785 N N . ASP A 1 98 ? -4.771 -9.478 10.749 1.00 93.75 98 ASP A N 1
ATOM 786 C CA . ASP A 1 98 ? -3.499 -8.947 11.238 1.00 93.75 98 ASP A CA 1
ATOM 787 C C . ASP A 1 98 ? -3.275 -7.519 10.724 1.00 93.75 98 ASP A C 1
ATOM 789 O O . ASP A 1 98 ? -3.024 -7.280 9.545 1.00 93.75 98 ASP A O 1
ATOM 793 N N . CYS A 1 99 ? -3.379 -6.558 11.637 1.00 93.94 99 CYS A N 1
ATOM 794 C CA . CYS A 1 99 ? -3.191 -5.136 11.367 1.00 93.94 99 CYS A CA 1
ATOM 795 C C . CYS A 1 99 ? -1.817 -4.590 11.760 1.00 93.94 99 CYS A C 1
ATOM 797 O O . CYS A 1 99 ? -1.588 -3.384 11.643 1.00 93.94 99 CYS A O 1
ATOM 799 N N . SER A 1 100 ? -0.905 -5.438 12.238 1.00 93.06 100 SER A N 1
ATOM 800 C CA . SER A 1 100 ? 0.422 -4.997 12.685 1.00 93.06 100 SER A CA 1
ATOM 801 C C . SER A 1 100 ? 1.230 -4.336 11.560 1.00 93.06 100 SER A C 1
ATOM 803 O O . SER A 1 100 ? 1.992 -3.403 11.808 1.00 93.06 100 SER A O 1
ATOM 805 N N . GLY A 1 101 ? 0.978 -4.741 10.313 1.00 93.44 101 GLY A N 1
ATOM 806 C CA . GLY A 1 101 ? 1.600 -4.203 9.106 1.00 93.44 101 GLY A CA 1
ATOM 807 C C . GLY A 1 101 ? 1.029 -2.878 8.575 1.00 93.44 101 GLY A C 1
ATOM 808 O O . GLY A 1 101 ? 1.487 -2.399 7.540 1.00 93.44 101 GLY A O 1
ATOM 809 N N . LEU A 1 102 ? 0.040 -2.251 9.231 1.00 94.25 102 LEU A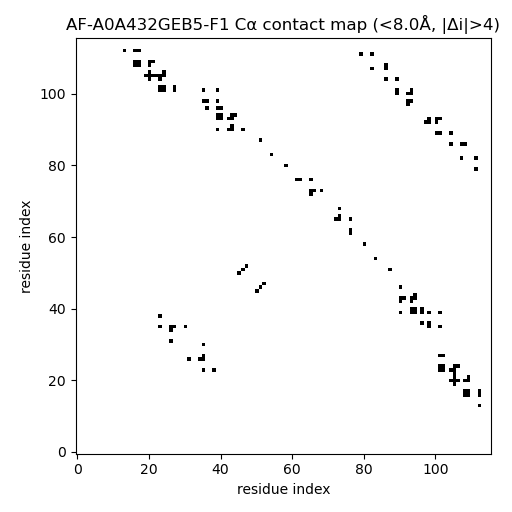 N 1
ATOM 810 C CA . LEU A 1 102 ? -0.596 -1.027 8.708 1.00 94.25 102 LEU A CA 1
ATOM 811 C C . LEU A 1 102 ? 0.383 0.148 8.555 1.00 94.25 102 LEU A C 1
ATOM 813 O O . LEU A 1 102 ? 0.267 0.931 7.610 1.00 94.25 102 LEU A O 1
ATOM 817 N N . GLN A 1 103 ? 1.346 0.276 9.470 1.00 95.38 103 GLN A N 1
ATOM 818 C CA . GLN A 1 103 ? 2.370 1.314 9.370 1.00 95.38 103 GLN A CA 1
ATOM 819 C C .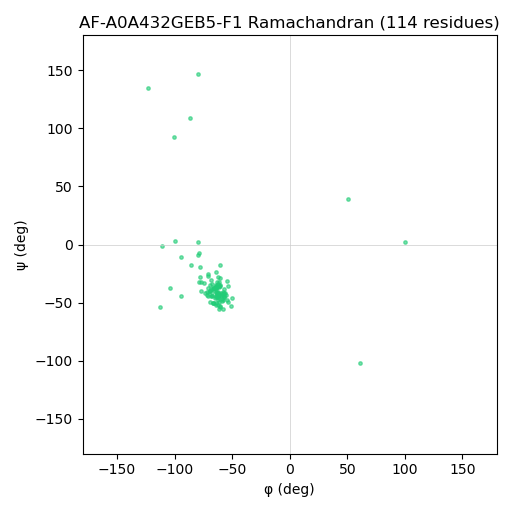 GLN A 1 103 ? 3.276 1.076 8.161 1.00 95.38 103 GLN A C 1
ATOM 821 O O . GLN A 1 103 ? 3.443 1.980 7.347 1.00 95.38 103 GLN A O 1
ATOM 826 N N . GLU A 1 104 ? 3.800 -0.145 8.030 1.00 95.56 104 GLU A N 1
ATOM 827 C CA . GLU A 1 104 ? 4.675 -0.545 6.927 1.00 95.56 104 GLU A CA 1
ATOM 828 C C .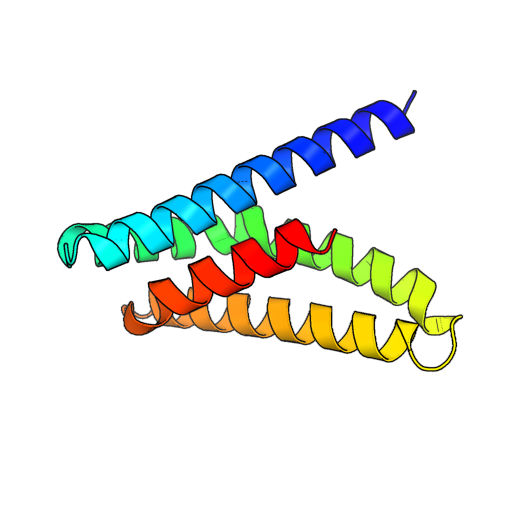 GLU A 1 104 ? 3.984 -0.330 5.577 1.00 95.56 104 GLU A C 1
ATOM 830 O O . GLU A 1 104 ? 4.563 0.258 4.668 1.00 95.56 104 GLU A O 1
ATOM 835 N N . PHE A 1 105 ? 2.706 -0.704 5.472 1.00 94.19 105 PHE A N 1
ATOM 836 C CA . PHE A 1 105 ? 1.903 -0.460 4.276 1.00 94.19 105 PHE A CA 1
ATOM 837 C C . PHE A 1 105 ? 1.844 1.030 3.913 1.00 94.19 105 PHE A C 1
ATOM 839 O O . PHE A 1 105 ? 2.006 1.401 2.751 1.00 94.19 105 PHE A O 1
ATOM 846 N N . GLY A 1 106 ? 1.625 1.898 4.905 1.00 93.38 106 GLY A N 1
ATOM 847 C CA . GLY A 1 106 ? 1.588 3.345 4.701 1.00 93.38 106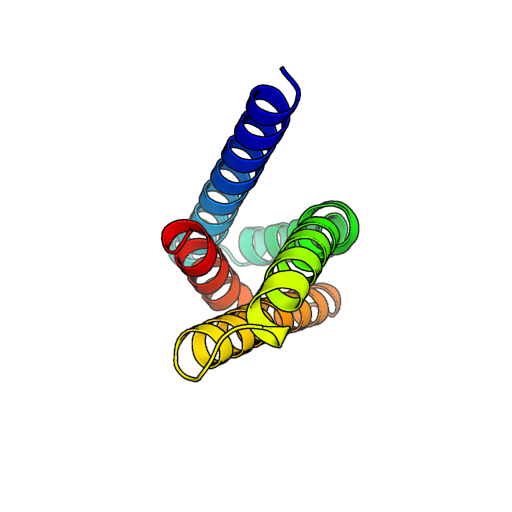 GLY A CA 1
ATOM 848 C C . GLY A 1 106 ? 2.935 3.937 4.282 1.00 93.38 106 GLY A C 1
ATOM 849 O O . GLY A 1 106 ? 2.965 4.855 3.464 1.00 93.38 106 GLY A O 1
ATOM 850 N N . GLU A 1 107 ? 4.041 3.429 4.826 1.00 94.06 107 GLU A N 1
ATOM 851 C CA . GLU A 1 107 ? 5.398 3.856 4.466 1.00 94.06 107 GLU A CA 1
ATOM 852 C C . GLU A 1 107 ? 5.751 3.419 3.040 1.00 94.06 107 GLU A C 1
ATOM 854 O O . GLU A 1 107 ? 6.108 4.270 2.228 1.00 94.06 107 GLU A O 1
ATOM 859 N N . LEU A 1 108 ? 5.531 2.142 2.704 1.00 92.31 108 LEU A N 1
ATOM 860 C CA . LEU A 1 108 ? 5.769 1.603 1.361 1.00 92.31 108 LEU A CA 1
ATOM 861 C C . LEU A 1 108 ? 4.940 2.327 0.300 1.00 92.31 108 LEU A C 1
ATOM 863 O O . LEU A 1 108 ? 5.482 2.766 -0.709 1.00 92.31 108 LEU A O 1
ATOM 867 N N . LEU A 1 109 ? 3.641 2.533 0.540 1.00 91.00 109 LEU A N 1
ATOM 868 C CA . LEU A 1 109 ? 2.773 3.216 -0.422 1.00 91.00 109 LEU A CA 1
ATOM 869 C C . LEU A 1 109 ? 3.196 4.676 -0.647 1.00 91.00 109 LEU A C 1
ATOM 871 O O . LEU A 1 109 ? 3.107 5.194 -1.764 1.00 91.00 109 LEU A O 1
ATOM 875 N N . ARG A 1 110 ? 3.657 5.359 0.409 1.00 91.50 110 ARG A N 1
ATOM 876 C CA . ARG A 1 110 ? 4.174 6.727 0.303 1.00 91.50 110 ARG A CA 1
ATOM 877 C C . ARG A 1 110 ? 5.447 6.762 -0.531 1.00 91.50 110 ARG A C 1
ATOM 879 O O . ARG A 1 110 ? 5.551 7.611 -1.414 1.00 91.50 110 ARG A O 1
ATOM 886 N N . ASP A 1 111 ? 6.397 5.895 -0.208 1.00 89.19 111 ASP A N 1
ATOM 887 C CA . ASP A 1 111 ? 7.728 5.907 -0.800 1.00 89.19 111 ASP A CA 1
ATOM 888 C C . ASP A 1 111 ? 7.657 5.477 -2.278 1.00 89.19 111 ASP A C 1
ATOM 890 O O . ASP A 1 111 ? 8.218 6.173 -3.127 1.00 89.19 111 ASP A O 1
ATOM 894 N N . HIS A 1 112 ? 6.823 4.474 -2.599 1.00 85.50 112 HIS A N 1
ATOM 895 C CA . HIS A 1 112 ? 6.446 4.086 -3.970 1.00 85.50 112 HIS A CA 1
ATOM 896 C C . HIS A 1 112 ? 5.954 5.288 -4.783 1.00 85.50 112 HIS A C 1
ATOM 898 O O . HIS A 1 112 ? 6.485 5.621 -5.839 1.00 85.50 112 HIS A O 1
ATOM 904 N N . THR A 1 113 ? 4.980 6.023 -4.238 1.00 84.19 113 THR A N 1
ATOM 905 C CA . THR A 1 113 ? 4.351 7.142 -4.954 1.00 84.19 113 THR A CA 1
ATOM 906 C C . THR A 1 113 ? 5.270 8.361 -5.107 1.00 84.19 113 THR A C 1
ATOM 908 O O . THR A 1 113 ? 5.065 9.171 -6.005 1.00 84.19 113 THR A O 1
ATOM 911 N N . GLN A 1 114 ? 6.252 8.550 -4.219 1.00 78.69 114 GLN A N 1
ATOM 912 C CA . GLN A 1 114 ? 7.189 9.682 -4.289 1.00 78.69 114 GLN A CA 1
ATOM 913 C C . GLN A 1 114 ? 8.390 9.421 -5.203 1.00 78.69 114 GLN A C 1
ATOM 915 O O . GLN A 1 114 ? 9.063 10.378 -5.589 1.00 78.69 114 GLN A O 1
ATOM 920 N N . CYS A 1 115 ? 8.674 8.158 -5.534 1.00 63.56 115 CYS A N 1
ATOM 921 C CA . CYS A 1 115 ? 9.744 7.802 -6.464 1.00 63.56 115 CYS A CA 1
ATOM 922 C C . CYS A 1 115 ? 9.357 8.008 -7.945 1.00 63.56 115 CYS A C 1
ATOM 924 O O . CYS A 1 115 ? 10.254 8.131 -8.781 1.00 63.56 115 CYS A O 1
ATOM 926 N N . HIS A 1 116 ? 8.054 8.077 -8.256 1.00 56.22 116 HIS A N 1
ATOM 927 C CA . HIS A 1 116 ? 7.482 8.205 -9.608 1.00 56.22 116 HIS A CA 1
ATOM 928 C C . HIS A 1 116 ? 7.022 9.633 -9.948 1.00 56.22 116 HIS A C 1
ATOM 930 O O . HIS A 1 116 ? 7.271 10.070 -11.098 1.00 56.22 116 HIS A O 1
#

Solvent-accessible surface area (backbone atoms only — not comparable to full-atom values): 6196 Å² total; per-residue (Å²): 114,66,71,60,57,55,52,53,50,51,56,49,52,44,52,53,38,45,51,50,14,48,52,32,43,56,36,58,74,66,70,39,64,70,56,43,52,51,49,30,44,53,46,35,74,42,32,69,79,55,49,53,54,49,52,52,54,50,49,56,54,44,54,72,50,36,83,78,43,75,68,70,58,34,53,52,48,54,48,53,52,51,53,51,51,51,48,54,49,44,36,51,40,19,62,76,67,46,53,84,48,43,50,58,46,14,51,50,42,35,53,57,55,70,77,109